Protein AF-A0A9D4ADW4-F1 (afdb_monomer)

Structure (mmCIF, N/CA/C/O backbone):
data_AF-A0A9D4ADW4-F1
#
_entry.id   AF-A0A9D4ADW4-F1
#
loop_
_atom_site.group_PDB
_atom_site.id
_atom_site.type_symbol
_atom_site.label_atom_id
_atom_site.label_alt_id
_atom_site.label_comp_id
_atom_site.label_asym_id
_atom_site.label_entity_id
_atom_site.label_seq_id
_atom_site.pdbx_PDB_ins_code
_atom_site.Cartn_x
_atom_site.Cartn_y
_atom_site.Cartn_z
_atom_site.occupancy
_atom_site.B_iso_or_equiv
_atom_site.auth_seq_id
_atom_site.auth_comp_id
_atom_site.auth_asym_id
_atom_site.auth_atom_id
_atom_site.pdbx_PDB_model_num
ATOM 1 N N . TYR A 1 1 ? -3.829 -10.170 3.668 1.00 44.50 1 TYR A N 1
ATOM 2 C CA . TYR A 1 1 ? -3.559 -10.087 5.113 1.00 44.50 1 TYR A CA 1
ATOM 3 C C . TYR A 1 1 ? -4.908 -9.815 5.755 1.00 44.50 1 TYR A C 1
ATOM 5 O O . TYR A 1 1 ? -5.305 -8.664 5.842 1.00 44.50 1 TYR A O 1
ATOM 13 N N . GLU A 1 2 ? -5.692 -10.859 6.031 1.00 49.50 2 GLU A N 1
ATOM 14 C CA . GLU A 1 2 ? -7.002 -10.663 6.660 1.00 49.50 2 GLU A CA 1
ATOM 15 C C . GLU A 1 2 ? -6.774 -10.362 8.135 1.00 49.50 2 GLU A C 1
ATOM 17 O O . GLU A 1 2 ? -6.250 -11.192 8.882 1.00 49.50 2 GLU A O 1
ATOM 22 N N . ILE A 1 3 ? -7.132 -9.154 8.560 1.00 55.28 3 ILE A N 1
ATOM 23 C CA . ILE A 1 3 ? -7.329 -8.909 9.980 1.00 55.28 3 ILE A CA 1
ATOM 24 C C . ILE A 1 3 ? -8.571 -9.722 10.341 1.00 55.28 3 ILE A C 1
ATOM 26 O O . ILE A 1 3 ? -9.679 -9.377 9.943 1.00 55.28 3 ILE A O 1
ATOM 30 N N . MET A 1 4 ? -8.378 -10.855 11.024 1.00 61.44 4 MET A N 1
ATOM 31 C CA . MET A 1 4 ? -9.494 -11.677 11.490 1.00 61.44 4 MET A CA 1
ATOM 32 C C . MET A 1 4 ? -10.455 -10.790 12.285 1.00 61.44 4 MET A C 1
ATOM 34 O O . MET A 1 4 ? -10.013 -10.106 13.208 1.00 61.44 4 MET A O 1
ATOM 38 N N . LYS A 1 5 ? -11.749 -10.813 11.934 1.00 62.56 5 LYS A N 1
ATOM 39 C CA . LYS A 1 5 ? -12.785 -9.920 12.488 1.00 62.56 5 LYS A CA 1
ATOM 40 C C . LYS A 1 5 ? -12.739 -9.779 14.015 1.00 62.56 5 LYS A C 1
ATOM 42 O O . LYS A 1 5 ? -12.948 -8.683 14.517 1.00 62.56 5 LYS A O 1
ATOM 47 N N . GLY A 1 6 ? -12.397 -10.849 14.741 1.00 70.38 6 GLY A N 1
ATOM 48 C CA . GLY A 1 6 ? -12.228 -10.812 16.201 1.00 70.38 6 GLY A CA 1
ATOM 49 C C . GLY A 1 6 ? -11.184 -9.792 16.670 1.00 70.38 6 GLY A C 1
ATOM 50 O O . GLY A 1 6 ? -11.488 -8.943 17.495 1.00 70.38 6 GLY A O 1
ATOM 51 N N . ARG A 1 7 ? -10.000 -9.767 16.043 1.00 79.12 7 ARG A N 1
ATOM 52 C CA . ARG A 1 7 ? -8.904 -8.857 16.422 1.00 79.12 7 ARG A CA 1
ATOM 53 C C . ARG A 1 7 ? -9.267 -7.382 16.231 1.00 79.12 7 ARG A C 1
ATOM 55 O O . ARG A 1 7 ? -8.755 -6.525 16.942 1.00 79.12 7 ARG A O 1
ATOM 62 N N . PHE A 1 8 ? -10.111 -7.080 15.245 1.00 77.50 8 PHE A N 1
ATOM 63 C CA . PHE A 1 8 ? -10.564 -5.715 14.990 1.00 77.50 8 PHE A CA 1
ATOM 64 C C . PHE A 1 8 ? -11.455 -5.201 16.131 1.00 77.50 8 PHE A C 1
ATOM 66 O O . PHE A 1 8 ? -11.245 -4.089 16.612 1.00 77.50 8 PHE A O 1
ATOM 73 N N . HIS A 1 9 ? -12.396 -6.024 16.603 1.00 81.88 9 HIS A N 1
ATOM 74 C CA . HIS A 1 9 ? -13.254 -5.664 17.732 1.00 81.88 9 HIS A CA 1
ATOM 75 C C . HIS A 1 9 ? -12.455 -5.512 19.034 1.00 81.88 9 HIS A C 1
ATOM 77 O O . HIS A 1 9 ? -12.645 -4.515 19.727 1.00 81.88 9 HIS A O 1
ATOM 83 N N . ASP A 1 10 ? -11.494 -6.405 19.295 1.00 87.19 10 ASP A N 1
ATOM 84 C CA . ASP A 1 10 ? -10.611 -6.306 20.468 1.00 87.19 10 ASP A CA 1
ATOM 85 C C . ASP A 1 10 ? -9.834 -4.973 20.486 1.00 87.19 10 ASP A C 1
ATOM 87 O O . ASP A 1 10 ? -9.705 -4.311 21.515 1.00 87.19 10 ASP A O 1
ATOM 91 N N . MET A 1 11 ? -9.330 -4.531 19.326 1.00 84.75 11 MET A N 1
ATOM 92 C CA . MET A 1 11 ? -8.620 -3.252 19.207 1.00 84.75 11 MET A CA 1
ATOM 93 C C . MET A 1 11 ? -9.533 -2.041 19.412 1.00 84.75 11 MET A C 1
ATOM 95 O O . MET A 1 11 ? -9.094 -1.041 19.983 1.00 84.75 11 MET A O 1
ATOM 99 N N . LEU A 1 12 ? -10.786 -2.114 18.957 1.00 84.75 12 LEU A N 1
ATOM 100 C CA . LEU A 1 12 ? -11.754 -1.043 19.168 1.00 84.75 12 LEU A CA 1
ATOM 101 C C . LEU A 1 12 ? -12.131 -0.908 20.649 1.00 84.75 12 LEU A C 1
ATOM 103 O O . LEU A 1 12 ? -12.256 0.208 21.150 1.00 84.75 12 LEU A O 1
ATOM 107 N N . GLU A 1 13 ? -12.242 -2.023 21.366 1.00 88.56 13 GLU A N 1
ATOM 108 C CA . GLU A 1 13 ? -12.476 -2.013 22.811 1.00 88.56 13 GLU A CA 1
ATOM 109 C C . GLU A 1 13 ? -11.298 -1.376 23.569 1.00 88.56 13 GLU A C 1
ATOM 111 O O . GLU A 1 13 ? -11.494 -0.488 24.403 1.00 88.56 13 GLU A O 1
ATOM 116 N N . ILE A 1 14 ? -10.058 -1.728 23.201 1.00 91.88 14 ILE A N 1
ATOM 117 C CA . ILE A 1 14 ? -8.847 -1.097 23.752 1.00 91.88 14 ILE A CA 1
ATOM 118 C C . ILE A 1 14 ? -8.843 0.414 23.469 1.00 91.88 14 ILE A C 1
ATOM 120 O O . ILE A 1 14 ? -8.562 1.213 24.367 1.00 91.88 14 ILE A O 1
ATOM 124 N N . LEU A 1 15 ? -9.199 0.832 22.251 1.00 87.88 15 LEU A N 1
ATOM 125 C CA . LEU A 1 15 ? -9.313 2.251 21.915 1.00 87.88 15 LEU A CA 1
ATOM 126 C C . LEU A 1 15 ? -10.369 2.952 22.779 1.00 87.88 15 LEU A C 1
ATOM 128 O O . LEU A 1 15 ? -10.095 4.038 23.281 1.00 87.88 15 LEU A O 1
ATOM 132 N N . GLY A 1 16 ? -11.526 2.325 23.006 1.00 91.38 16 GLY A N 1
ATOM 133 C CA . GLY A 1 16 ? -12.585 2.851 23.871 1.00 91.38 16 GLY A CA 1
ATOM 134 C C . GLY A 1 16 ? -12.124 3.096 25.304 1.00 91.38 16 GLY A C 1
ATOM 135 O O . GLY A 1 16 ? -12.449 4.132 25.876 1.00 91.38 16 GLY A O 1
ATOM 136 N N . SER A 1 17 ? -11.283 2.211 25.847 1.00 91.88 17 SER A N 1
ATOM 137 C CA . SER A 1 17 ? -10.699 2.398 27.184 1.00 91.88 17 SER A CA 1
ATOM 138 C C . SER A 1 17 ? -9.691 3.554 27.280 1.00 91.88 17 SER A C 1
ATOM 140 O O . SER A 1 17 ? -9.450 4.065 28.371 1.00 91.88 17 SER A O 1
ATOM 142 N N . THR A 1 18 ? -9.112 3.989 26.154 1.00 93.25 18 THR A N 1
ATOM 143 C CA . THR A 1 18 ? -8.097 5.060 26.116 1.00 93.25 18 THR A CA 1
ATOM 144 C C . THR A 1 18 ? -8.679 6.401 25.652 1.00 93.25 18 THR A C 1
ATOM 146 O O . THR A 1 18 ? -8.257 7.460 26.111 1.00 93.25 18 THR A O 1
ATOM 149 N N . ASN A 1 19 ? -9.632 6.372 24.721 1.00 92.19 19 ASN A N 1
ATOM 150 C CA . ASN 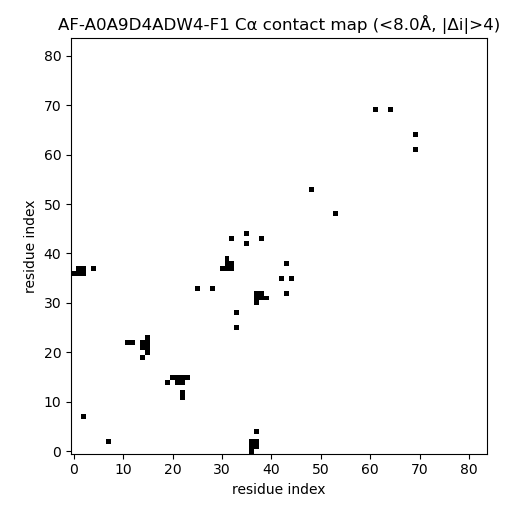A 1 19 ? -10.269 7.540 24.127 1.00 92.19 19 ASN A CA 1
ATOM 151 C C . ASN A 1 19 ? -11.711 7.207 23.723 1.00 92.19 19 ASN A C 1
ATOM 153 O O . ASN A 1 19 ? -11.993 6.824 22.584 1.00 92.19 19 ASN A O 1
ATOM 157 N N . GLU A 1 20 ? -12.625 7.406 24.666 1.00 91.38 20 GLU A N 1
ATOM 158 C CA . GLU A 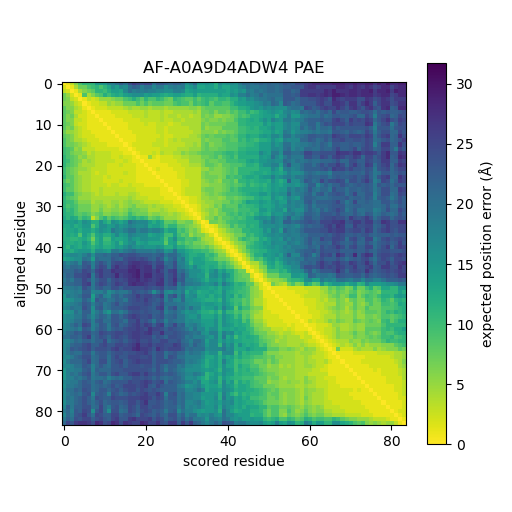1 20 ? -14.048 7.118 24.493 1.00 91.38 20 GLU A CA 1
ATOM 159 C C . GLU A 1 20 ? -14.674 7.914 23.337 1.00 91.38 20 GLU A C 1
ATOM 161 O O . GLU A 1 20 ? -15.401 7.355 22.518 1.00 91.38 20 GLU A O 1
ATOM 166 N N . VAL A 1 21 ? -14.338 9.202 23.209 1.00 91.88 21 VAL A N 1
ATOM 167 C CA . VAL A 1 21 ? -14.882 10.076 22.155 1.00 91.88 21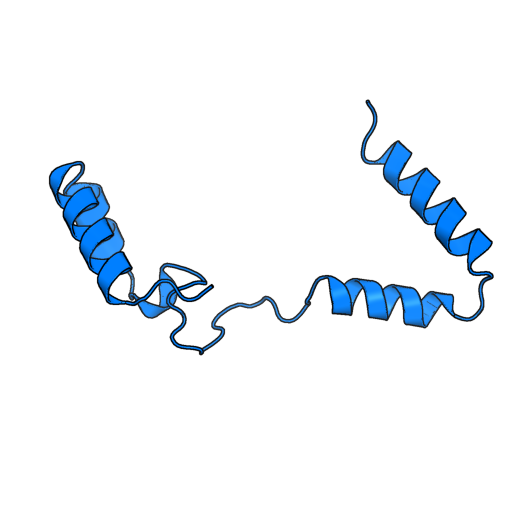 VAL A CA 1
ATOM 168 C C . VAL A 1 21 ? -14.430 9.609 20.772 1.00 91.88 21 VAL A C 1
ATOM 170 O O . VAL A 1 21 ? -15.230 9.548 19.840 1.00 91.88 21 VAL A O 1
ATOM 173 N N . GLY A 1 22 ? -13.154 9.240 20.638 1.00 87.25 22 GLY A N 1
ATOM 174 C CA . GLY A 1 22 ? -12.610 8.686 19.399 1.00 87.25 22 GLY A CA 1
ATOM 175 C C . GLY A 1 22 ? -13.244 7.343 19.039 1.00 87.25 22 GLY A C 1
ATOM 176 O O . GLY A 1 22 ? -13.616 7.131 17.887 1.00 87.25 22 GLY A O 1
ATOM 177 N N . ALA A 1 23 ? -13.428 6.459 20.021 1.00 88.06 23 ALA A N 1
ATOM 178 C CA . ALA A 1 23 ? -14.073 5.169 19.806 1.00 88.06 23 ALA A CA 1
ATOM 179 C C . ALA A 1 23 ? -15.550 5.312 19.411 1.00 88.06 23 ALA A C 1
ATOM 181 O O . ALA A 1 23 ? -15.999 4.619 18.498 1.00 88.06 23 ALA A O 1
ATOM 182 N N . GLN A 1 24 ? -16.294 6.237 20.025 1.00 88.62 24 GLN A N 1
ATOM 183 C CA . GLN A 1 24 ? -17.675 6.543 19.637 1.00 88.62 24 GLN A CA 1
ATOM 184 C C . GLN A 1 24 ? -17.753 7.147 18.234 1.00 88.62 24 GLN A C 1
ATOM 186 O O . GLN A 1 24 ? -18.576 6.714 17.431 1.00 88.62 24 GLN A O 1
ATOM 191 N N . TYR A 1 25 ? -16.883 8.114 17.915 1.00 88.50 25 TYR A N 1
ATOM 192 C CA . TYR A 1 25 ? -16.818 8.708 16.580 1.00 88.50 25 TYR A CA 1
ATOM 193 C C . TYR A 1 25 ? -16.614 7.640 15.509 1.00 88.50 25 TYR A C 1
ATOM 195 O O . TYR A 1 25 ? -17.357 7.596 14.531 1.00 88.50 25 TYR A O 1
ATOM 203 N N . LEU A 1 26 ? -15.641 6.753 15.717 1.00 84.50 26 LEU A N 1
ATOM 204 C CA . LEU A 1 26 ? -15.376 5.692 14.764 1.00 84.50 26 LEU A CA 1
ATOM 205 C C . LEU A 1 26 ? -16.543 4.696 14.717 1.00 84.50 26 LEU A C 1
ATOM 207 O O . LEU A 1 26 ? -16.968 4.337 13.627 1.00 84.50 26 LEU A O 1
ATOM 211 N N . SER A 1 27 ? -17.126 4.303 15.857 1.00 84.94 27 SER A N 1
ATOM 212 C CA . SER A 1 27 ? -18.272 3.368 15.916 1.00 84.94 27 SER A CA 1
ATOM 213 C C . SER A 1 27 ? -19.500 3.843 15.130 1.00 84.94 27 SER A C 1
ATOM 215 O O . SER A 1 27 ? -20.341 3.025 14.765 1.00 84.94 27 SER A O 1
ATOM 217 N N . ASN A 1 28 ? -19.595 5.144 14.838 1.00 87.81 28 ASN A N 1
ATOM 218 C CA . ASN A 1 28 ? -20.645 5.714 13.993 1.00 87.81 28 ASN A CA 1
ATOM 219 C C . ASN A 1 28 ? -20.392 5.536 12.486 1.00 87.81 28 ASN A C 1
ATOM 221 O O . ASN A 1 28 ? -21.318 5.688 11.691 1.00 87.81 28 ASN A O 1
ATOM 225 N N . ILE A 1 29 ? -19.158 5.240 12.073 1.00 83.38 29 ILE A N 1
ATOM 226 C CA . ILE A 1 29 ? -18.826 4.923 10.683 1.00 83.38 29 ILE A CA 1
ATOM 227 C C . ILE A 1 29 ? -19.175 3.441 10.445 1.00 83.38 29 ILE A C 1
ATOM 229 O O . ILE A 1 29 ? -18.789 2.597 11.259 1.00 83.38 29 ILE A O 1
ATOM 233 N N . PRO A 1 30 ? -19.871 3.081 9.350 1.00 79.75 30 PRO A N 1
ATOM 234 C CA . PRO A 1 30 ? -20.151 1.684 9.021 1.00 79.75 30 PRO A CA 1
ATOM 235 C C . PRO A 1 30 ? -18.859 0.860 8.925 1.00 79.75 30 PRO A C 1
ATOM 237 O O . PRO A 1 30 ? -17.904 1.278 8.271 1.00 79.75 30 PRO A O 1
ATOM 240 N N . PHE A 1 31 ? -18.794 -0.300 9.587 1.00 74.00 31 PHE A N 1
ATOM 241 C CA . PHE A 1 31 ? -17.554 -1.086 9.690 1.00 74.00 31 PHE A CA 1
ATOM 242 C C . PHE A 1 31 ? -16.987 -1.533 8.333 1.00 74.00 31 PHE A C 1
ATOM 244 O O . PHE A 1 31 ? -15.771 -1.632 8.183 1.00 74.00 31 PHE A O 1
ATOM 251 N N . ASP A 1 32 ? -17.845 -1.733 7.334 1.00 68.88 32 ASP A N 1
ATOM 252 C CA . ASP A 1 32 ? -17.494 -1.982 5.929 1.00 68.88 32 ASP A CA 1
ATOM 253 C C . ASP A 1 32 ? -16.687 -0.840 5.278 1.00 68.88 32 ASP A C 1
ATOM 255 O O . ASP A 1 32 ? -16.054 -1.043 4.244 1.00 68.88 32 ASP A O 1
ATOM 259 N N . GLN A 1 33 ? -16.665 0.343 5.898 1.00 67.12 33 GLN A N 1
ATOM 260 C CA . GLN A 1 33 ? -15.997 1.551 5.405 1.00 67.12 33 GLN A CA 1
ATOM 261 C C . GLN A 1 33 ? -14.760 1.950 6.225 1.00 67.12 33 GLN A C 1
ATOM 263 O O . GLN A 1 33 ? -14.067 2.897 5.859 1.00 67.12 33 GLN A O 1
ATOM 268 N N . TRP A 1 34 ? -14.458 1.260 7.330 1.00 69.19 34 TRP A N 1
ATOM 269 C CA . TRP A 1 34 ? -13.392 1.677 8.253 1.00 69.19 34 TRP A CA 1
ATOM 270 C C . TRP A 1 34 ? -11.981 1.447 7.735 1.00 69.19 34 TRP A C 1
ATOM 272 O O . TRP A 1 34 ? -11.111 2.302 7.879 1.00 69.19 34 TRP A O 1
ATOM 282 N N . THR A 1 35 ? -11.705 0.249 7.226 1.00 58.81 35 THR A N 1
ATOM 283 C CA . THR A 1 35 ? -10.349 -0.128 6.830 1.00 58.81 35 THR A CA 1
ATOM 284 C C . THR A 1 35 ? -10.386 -1.049 5.628 1.00 58.81 35 THR A C 1
ATOM 286 O O . THR A 1 35 ? -11.225 -1.938 5.527 1.00 58.81 35 THR A O 1
ATOM 289 N N . GLN A 1 36 ? -9.390 -0.8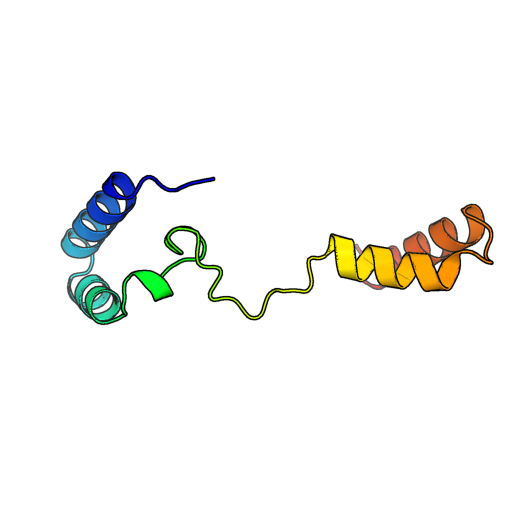95 4.757 1.00 58.72 36 GLN A N 1
ATOM 290 C CA . GLN A 1 36 ? -9.142 -1.747 3.591 1.00 58.72 36 GLN A CA 1
ATOM 291 C C . GLN A 1 36 ? -8.991 -3.247 3.948 1.00 58.72 36 GLN A C 1
ATOM 293 O O . GLN A 1 36 ? -9.012 -4.101 3.070 1.00 58.7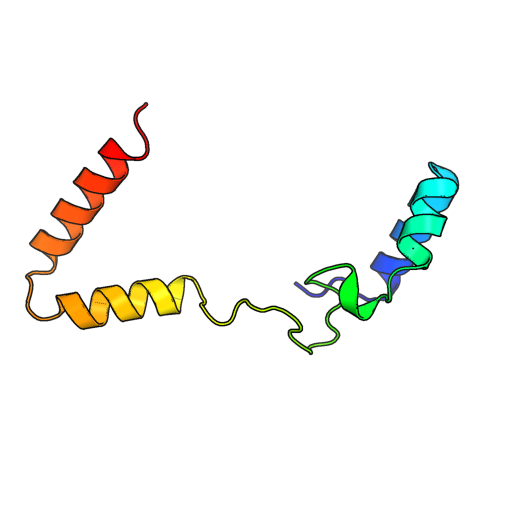2 36 GLN A O 1
ATOM 298 N N . SER A 1 37 ? -8.825 -3.568 5.237 1.00 53.41 37 SER A N 1
ATOM 299 C CA . SER A 1 37 ? -8.738 -4.917 5.809 1.00 53.41 37 SER A CA 1
ATOM 300 C C . SER A 1 37 ? -10.059 -5.488 6.339 1.00 53.41 37 SER A C 1
ATOM 302 O O . SER A 1 37 ? -10.087 -6.664 6.693 1.00 53.41 37 SER A O 1
ATOM 304 N N . TYR A 1 38 ? -11.121 -4.680 6.425 1.00 58.06 38 TYR A N 1
ATOM 305 C CA . TYR A 1 38 ? -12.464 -5.082 6.867 1.00 58.06 38 TYR A CA 1
ATOM 306 C C . TYR A 1 38 ? -13.481 -4.979 5.718 1.00 58.06 38 TYR A C 1
ATOM 308 O O . TYR A 1 38 ? -14.671 -4.783 5.925 1.00 58.06 38 TYR A O 1
ATOM 316 N N . ASP A 1 39 ? -13.017 -5.122 4.479 1.00 60.06 39 ASP A N 1
ATOM 317 C CA . ASP A 1 39 ? -13.874 -5.012 3.298 1.00 60.06 39 ASP A CA 1
ATOM 318 C C . ASP A 1 39 ? -14.766 -6.256 3.101 1.00 60.06 39 ASP A C 1
ATOM 320 O O . ASP A 1 39 ? -15.618 -6.289 2.222 1.00 60.06 39 ASP A O 1
ATOM 324 N N . GLY A 1 40 ? -14.592 -7.309 3.912 1.00 60.84 40 GLY A N 1
ATOM 325 C CA . GLY A 1 40 ? -15.347 -8.559 3.782 1.00 60.84 40 GLY A CA 1
ATOM 326 C C . GLY A 1 40 ? -15.193 -9.224 2.406 1.00 60.84 40 GLY A C 1
ATOM 327 O O . GLY A 1 40 ? -16.062 -9.999 2.013 1.00 60.84 40 GLY A O 1
ATOM 328 N N . GLY A 1 41 ? -14.128 -8.900 1.663 1.00 58.41 41 GLY A N 1
ATOM 329 C CA . GLY A 1 41 ? -13.912 -9.283 0.267 1.00 58.41 41 GLY A CA 1
ATOM 330 C C . GLY A 1 41 ? -14.585 -8.364 -0.764 1.00 58.41 41 GLY A C 1
ATOM 331 O O . GLY A 1 41 ? -14.381 -8.542 -1.967 1.00 58.41 41 GLY A O 1
ATOM 332 N N . LEU A 1 42 ? -15.376 -7.382 -0.328 1.00 58.38 42 LEU A N 1
ATOM 333 C CA . LEU A 1 42 ? -16.021 -6.374 -1.163 1.00 58.38 42 LEU A CA 1
ATOM 334 C C . LEU A 1 42 ? -15.133 -5.140 -1.232 1.00 58.38 42 LEU A C 1
ATOM 336 O O . LEU A 1 42 ? -15.191 -4.259 -0.383 1.00 58.38 42 LEU A O 1
ATOM 340 N N . ARG A 1 43 ? -14.334 -5.071 -2.297 1.00 58.78 43 ARG A N 1
ATOM 341 C CA . ARG A 1 43 ? -13.435 -3.954 -2.599 1.00 58.78 43 ARG A CA 1
ATOM 342 C C . ARG A 1 43 ? -14.215 -2.660 -2.865 1.00 58.78 43 ARG A C 1
ATOM 344 O O . ARG A 1 43 ? -14.335 -2.226 -4.009 1.00 58.78 43 ARG A O 1
ATOM 351 N N . TYR A 1 44 ? -14.712 -2.011 -1.818 1.00 55.28 44 TYR A N 1
ATOM 352 C CA . TYR A 1 44 ? -15.179 -0.628 -1.858 1.00 55.28 44 TYR A CA 1
ATOM 353 C C . TYR A 1 44 ? -13.966 0.297 -1.846 1.00 55.28 44 TYR A C 1
ATOM 355 O O . TYR A 1 44 ? -13.633 0.961 -0.873 1.00 55.28 44 TYR A O 1
ATOM 363 N N . GLY A 1 45 ? -13.250 0.298 -2.960 1.00 52.06 45 GLY A N 1
ATOM 364 C CA . GLY A 1 45 ? -12.158 1.212 -3.197 1.00 52.06 45 GLY A CA 1
ATOM 365 C C . GLY A 1 45 ? -12.140 1.546 -4.668 1.00 52.06 45 GLY A C 1
ATOM 366 O O . GLY A 1 45 ? -11.967 0.661 -5.503 1.00 52.06 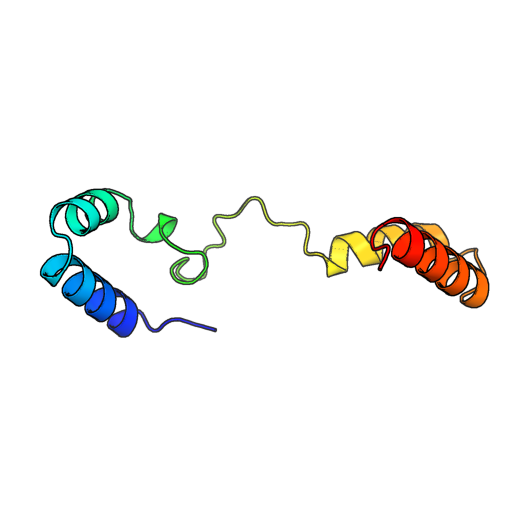45 GLY A O 1
ATOM 367 N N . HIS A 1 46 ? -12.247 2.835 -4.972 1.00 50.97 46 HIS A N 1
ATOM 368 C CA . HIS A 1 46 ? -11.762 3.449 -6.205 1.00 50.97 46 HIS A CA 1
ATOM 369 C C . HIS A 1 46 ? -10.228 3.262 -6.333 1.00 50.97 46 HIS A C 1
ATOM 371 O O . HIS A 1 46 ? -9.465 4.216 -6.422 1.00 50.97 46 HIS A O 1
ATOM 377 N N . MET A 1 47 ? -9.767 2.011 -6.295 1.00 53.19 47 MET A N 1
ATOM 378 C CA . MET A 1 47 ? -8.394 1.537 -6.453 1.00 53.19 47 MET A CA 1
ATOM 379 C C . MET A 1 47 ? -8.386 0.302 -7.369 1.00 53.19 47 MET A C 1
ATOM 381 O O . MET A 1 47 ? -7.758 -0.716 -7.094 1.00 53.19 47 MET A O 1
ATOM 385 N N . THR A 1 48 ? -9.079 0.391 -8.504 1.00 46.94 48 THR A N 1
ATOM 386 C CA . THR A 1 48 ? -8.826 -0.450 -9.687 1.00 46.94 48 THR A CA 1
ATOM 387 C C . THR A 1 48 ? -7.869 0.267 -10.636 1.00 46.94 48 THR A C 1
ATOM 389 O O . THR A 1 48 ? -8.179 0.538 -11.790 1.00 46.94 48 THR A O 1
ATOM 392 N N . SER 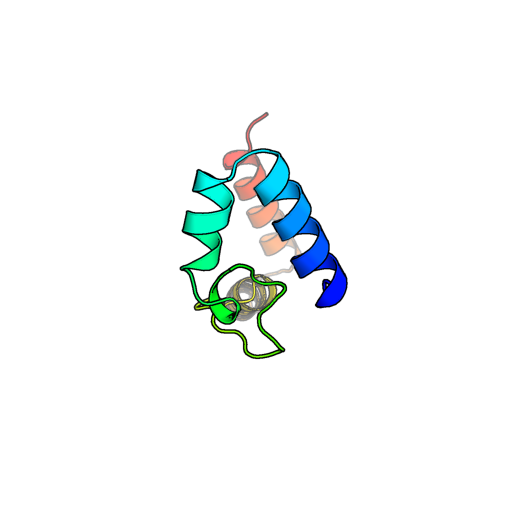A 1 49 ? -6.705 0.631 -10.116 1.00 55.44 49 SER A N 1
ATOM 393 C CA . SER A 1 49 ? -5.499 0.754 -10.926 1.00 55.44 49 SER A CA 1
ATOM 394 C C . SER A 1 49 ? -4.388 0.223 -10.049 1.00 55.44 49 SER A C 1
ATOM 396 O O . SER A 1 49 ? -3.712 0.956 -9.328 1.00 55.44 49 SER A O 1
ATOM 398 N N . ASN A 1 50 ? -4.308 -1.107 -10.001 1.00 71.88 50 ASN A N 1
ATOM 399 C CA . ASN A 1 50 ? -3.196 -1.788 -9.367 1.00 71.88 50 ASN A CA 1
ATOM 400 C C . ASN A 1 50 ? -1.912 -1.154 -9.923 1.00 71.88 50 ASN A C 1
ATOM 402 O O . ASN A 1 50 ? -1.796 -0.969 -11.135 1.00 71.88 50 ASN A O 1
ATOM 406 N N . LEU A 1 51 ? -0.948 -0.796 -9.075 1.00 74.25 51 LEU A N 1
ATOM 407 C CA . LEU A 1 51 ? 0.310 -0.206 -9.542 1.00 74.25 51 LEU A CA 1
ATOM 408 C C . LEU A 1 51 ? 0.953 -1.079 -10.636 1.00 74.25 51 LEU A C 1
ATOM 410 O O . LEU A 1 51 ? 1.480 -0.559 -11.615 1.00 74.25 51 LEU A O 1
ATOM 414 N N . ALA A 1 52 ? 0.807 -2.404 -10.535 1.00 72.00 52 ALA A N 1
ATOM 415 C CA . ALA A 1 52 ? 1.235 -3.335 -11.572 1.00 72.00 52 ALA A CA 1
ATOM 416 C C . ALA A 1 52 ? 0.468 -3.179 -12.904 1.00 72.00 52 ALA A C 1
ATOM 418 O O . ALA A 1 52 ? 1.055 -3.368 -13.964 1.00 72.00 52 ALA A O 1
ATOM 419 N N . GLU A 1 53 ? -0.817 -2.817 -12.890 1.00 73.38 53 GLU A N 1
ATOM 420 C CA . GLU A 1 53 ? -1.608 -2.519 -14.097 1.00 73.38 53 GLU A CA 1
ATOM 421 C C . GLU A 1 53 ? -1.224 -1.177 -14.726 1.00 73.38 53 GLU A C 1
ATOM 423 O O . GLU A 1 53 ? -1.115 -1.091 -15.953 1.00 73.38 53 GLU A O 1
ATOM 428 N N . CYS A 1 54 ? -0.962 -0.155 -13.905 1.00 78.81 54 CYS A N 1
ATOM 429 C CA . CYS A 1 54 ? -0.426 1.127 -14.363 1.00 78.81 54 CYS A CA 1
ATOM 430 C C . CYS A 1 54 ? 0.931 0.919 -15.055 1.00 78.81 54 CYS A C 1
ATOM 432 O O . CYS A 1 54 ? 1.113 1.289 -16.217 1.00 78.81 54 CYS A O 1
ATOM 434 N N . ILE A 1 55 ? 1.842 0.200 -14.394 1.00 77.56 55 ILE A N 1
ATOM 435 C CA . ILE A 1 55 ? 3.164 -0.144 -14.930 1.00 77.56 55 ILE A CA 1
ATOM 436 C C . ILE A 1 55 ? 3.047 -1.019 -16.187 1.00 77.56 55 ILE A C 1
ATOM 438 O O . ILE A 1 55 ? 3.724 -0.759 -17.179 1.00 77.56 55 ILE A O 1
ATOM 442 N N . ASN A 1 56 ? 2.149 -2.009 -16.216 1.00 81.38 56 ASN A N 1
ATOM 443 C CA . ASN A 1 56 ? 1.922 -2.821 -17.416 1.00 81.38 56 ASN A CA 1
ATOM 444 C C . ASN A 1 56 ? 1.372 -2.004 -18.589 1.00 81.38 56 ASN A C 1
ATOM 446 O O . ASN A 1 56 ? 1.677 -2.317 -19.739 1.00 81.38 56 ASN A O 1
ATOM 450 N N . SER A 1 57 ? 0.561 -0.981 -18.330 1.00 81.88 57 SER A N 1
ATOM 451 C CA . SER A 1 57 ? 0.039 -0.094 -19.374 1.00 81.88 57 SER A CA 1
ATOM 452 C C . SER A 1 57 ? 1.144 0.789 -19.952 1.00 81.88 57 SER A C 1
ATOM 454 O O . SER A 1 57 ? 1.246 0.907 -21.174 1.00 81.88 57 SER A O 1
ATOM 456 N N . ILE A 1 58 ? 2.043 1.294 -19.101 1.00 81.56 58 ILE A N 1
ATOM 457 C CA . ILE A 1 58 ? 3.268 1.985 -19.525 1.00 81.56 58 ILE A CA 1
ATOM 458 C C . ILE A 1 58 ? 4.141 1.039 -20.367 1.00 81.56 58 ILE A C 1
ATOM 460 O O . ILE A 1 58 ? 4.516 1.378 -21.488 1.00 81.56 58 ILE A O 1
ATOM 464 N N . PHE A 1 59 ? 4.380 -0.192 -19.901 1.00 80.56 59 PHE A N 1
ATOM 465 C CA . PHE A 1 59 ? 5.183 -1.174 -20.637 1.00 80.56 59 PHE A CA 1
ATOM 466 C C . PHE A 1 59 ? 4.550 -1.656 -21.940 1.00 80.56 59 PHE A C 1
ATOM 468 O O . PHE A 1 59 ? 5.270 -1.997 -22.875 1.00 80.56 59 PHE A O 1
ATOM 475 N N . LYS A 1 60 ? 3.218 -1.669 -22.057 1.00 85.06 60 LYS A N 1
ATOM 476 C CA . LYS A 1 60 ? 2.540 -1.927 -23.336 1.00 85.06 60 LYS A CA 1
ATOM 477 C C . LYS A 1 60 ? 2.865 -0.847 -24.371 1.00 85.06 60 LYS A C 1
ATOM 479 O O . LYS A 1 60 ? 3.078 -1.195 -25.529 1.00 85.06 60 LYS A O 1
ATOM 484 N N . GLY A 1 61 ? 2.956 0.419 -23.958 1.00 80.88 61 GLY A N 1
ATOM 485 C CA . GLY A 1 61 ? 3.355 1.530 -24.827 1.00 80.88 61 GLY A CA 1
ATOM 486 C C . GLY A 1 61 ? 4.832 1.495 -25.229 1.00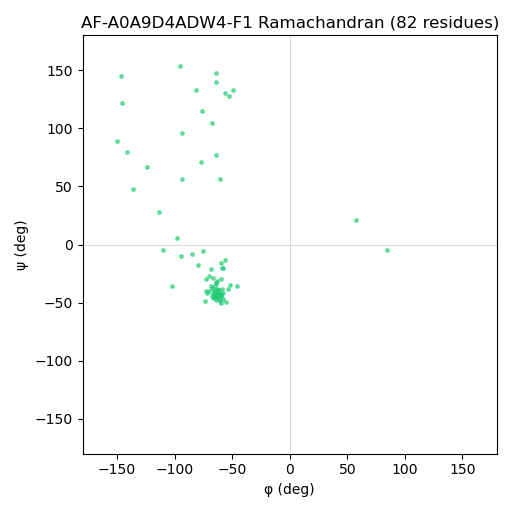 80.88 61 GLY A C 1
ATOM 487 O O . GLY A 1 61 ? 5.181 1.954 -26.314 1.00 80.88 61 GLY A O 1
ATOM 488 N N . THR A 1 62 ? 5.698 0.893 -24.406 1.00 83.19 62 THR A N 1
ATOM 489 C CA . THR A 1 62 ? 7.150 0.900 -24.633 1.00 83.19 62 THR A CA 1
ATOM 490 C C . THR A 1 62 ? 7.720 -0.354 -25.303 1.00 83.19 62 THR A C 1
ATOM 492 O O . THR A 1 62 ? 8.930 -0.441 -25.490 1.00 83.19 62 THR A O 1
ATOM 495 N N . ARG A 1 63 ? 6.883 -1.305 -25.746 1.00 79.06 63 ARG A N 1
ATOM 496 C CA . ARG A 1 63 ? 7.331 -2.574 -26.370 1.00 79.06 63 ARG A CA 1
ATOM 497 C C . ARG A 1 63 ? 8.190 -2.418 -27.630 1.00 79.06 63 ARG A C 1
ATOM 499 O O . ARG A 1 63 ? 8.885 -3.357 -27.998 1.00 79.06 63 ARG A O 1
ATOM 506 N N . HIS A 1 64 ? 8.128 -1.266 -28.293 1.00 86.75 64 HIS A N 1
ATOM 507 C CA . HIS A 1 64 ? 8.926 -0.963 -29.485 1.00 86.75 64 HIS A CA 1
ATOM 508 C C . HIS A 1 64 ? 10.328 -0.429 -29.151 1.00 86.75 64 HIS A C 1
ATOM 510 O O . HIS A 1 64 ? 11.151 -0.274 -30.050 1.00 86.75 64 HIS A O 1
ATOM 516 N N . PHE A 1 65 ? 10.609 -0.143 -27.877 1.00 83.81 65 PHE A N 1
ATOM 517 C CA . PHE A 1 65 ? 11.916 0.317 -27.423 1.00 83.81 65 PHE A CA 1
ATOM 518 C C . PHE A 1 65 ? 12.765 -0.847 -26.921 1.00 83.81 65 PHE A C 1
ATOM 520 O O . PHE A 1 65 ? 12.266 -1.863 -26.436 1.00 83.81 65 PHE A O 1
ATOM 527 N N . LEU A 1 66 ? 14.083 -0.676 -26.998 1.00 89.81 66 LEU A N 1
ATOM 528 C CA . LEU A 1 66 ? 15.015 -1.604 -26.377 1.00 89.81 66 LEU A CA 1
ATOM 529 C C . LEU A 1 66 ? 14.826 -1.576 -24.856 1.00 89.81 66 LEU A C 1
ATOM 531 O O . LEU A 1 66 ? 14.693 -0.508 -24.256 1.00 89.81 66 LEU A O 1
ATOM 535 N N . ILE A 1 67 ? 14.886 -2.749 -24.223 1.00 83.88 67 ILE A N 1
ATOM 536 C CA . ILE A 1 67 ? 14.803 -2.888 -22.758 1.00 83.88 67 ILE A CA 1
ATOM 537 C C . ILE A 1 67 ? 15.847 -1.990 -22.076 1.00 83.88 67 ILE A C 1
ATOM 539 O O . ILE A 1 67 ? 15.562 -1.348 -21.069 1.00 83.88 67 ILE A O 1
ATOM 543 N N . THR A 1 68 ? 17.038 -1.882 -22.669 1.00 89.31 68 THR A N 1
ATOM 544 C CA . THR A 1 68 ? 18.123 -1.020 -22.185 1.00 89.31 68 THR A CA 1
ATOM 545 C C . THR A 1 68 ? 17.747 0.460 -22.174 1.00 89.31 68 THR A C 1
ATOM 547 O O . THR A 1 68 ? 18.091 1.155 -21.222 1.00 89.31 68 THR A O 1
ATOM 550 N N . SER A 1 69 ? 17.012 0.941 -23.180 1.00 87.81 69 SER A N 1
ATOM 551 C CA . SER A 1 69 ? 16.517 2.320 -23.233 1.00 87.81 69 SER A CA 1
ATOM 552 C C . SER A 1 69 ? 15.494 2.580 -22.131 1.00 87.81 69 SER A C 1
ATOM 554 O O . SER A 1 69 ? 15.626 3.556 -21.403 1.00 87.81 69 SER A O 1
ATOM 556 N N . VAL A 1 70 ? 14.530 1.675 -21.937 1.00 86.75 70 VAL A N 1
ATOM 557 C CA . VAL A 1 70 ? 13.498 1.819 -20.892 1.00 86.75 70 VAL A CA 1
ATOM 558 C C . VAL A 1 70 ? 14.119 1.844 -19.494 1.00 86.75 70 VAL A C 1
ATOM 560 O O . VAL A 1 70 ? 13.770 2.696 -18.678 1.00 86.75 70 VAL A O 1
ATOM 563 N N . VAL A 1 71 ? 15.071 0.947 -19.216 1.00 88.62 71 VAL A N 1
ATOM 564 C CA . VAL A 1 71 ? 15.771 0.897 -17.921 1.00 88.62 71 VAL A CA 1
ATOM 565 C C . VAL A 1 71 ? 16.586 2.169 -17.683 1.00 88.62 71 VAL A C 1
ATOM 567 O O . VAL A 1 71 ? 16.551 2.717 -16.583 1.00 88.62 71 VAL A O 1
ATOM 570 N N . LYS A 1 72 ? 17.290 2.661 -18.710 1.00 91.31 72 LYS A N 1
ATOM 571 C CA . LYS A 1 72 ? 18.121 3.866 -18.620 1.00 91.31 72 LYS A CA 1
ATOM 572 C C . LYS A 1 72 ? 17.286 5.116 -18.331 1.00 91.31 72 LYS A C 1
ATOM 574 O O . LYS A 1 72 ? 17.611 5.843 -17.397 1.00 91.31 72 LYS A O 1
ATOM 579 N N . GLU A 1 73 ? 16.193 5.322 -19.064 1.00 89.56 73 GLU A N 1
ATOM 580 C CA . GLU A 1 73 ? 15.281 6.452 -18.830 1.00 89.56 73 GLU A CA 1
ATOM 581 C C . GLU A 1 73 ? 14.614 6.367 -17.449 1.00 89.56 73 GLU A C 1
ATOM 583 O O . GLU A 1 73 ? 14.568 7.354 -16.718 1.00 89.56 73 GLU A O 1
ATOM 588 N N . THR A 1 74 ? 14.175 5.171 -17.033 1.00 87.81 74 THR A N 1
ATOM 589 C CA . THR A 1 74 ? 13.584 4.967 -15.696 1.00 87.81 74 THR A CA 1
ATOM 590 C C . THR A 1 74 ? 14.573 5.331 -14.588 1.00 87.81 74 THR A C 1
ATOM 592 O O . THR A 1 74 ? 14.204 6.007 -13.631 1.00 87.81 74 THR A O 1
ATOM 595 N N . TYR A 1 75 ? 15.837 4.914 -14.715 1.00 90.62 75 TYR A N 1
ATOM 596 C CA . TYR A 1 75 ? 16.880 5.243 -13.744 1.00 90.62 75 TYR A CA 1
ATOM 597 C C . TYR A 1 75 ? 17.098 6.756 -13.632 1.00 90.62 75 TYR A C 1
ATOM 599 O O . TYR A 1 75 ? 17.123 7.281 -12.521 1.00 90.62 75 TYR A O 1
ATOM 607 N N . PHE A 1 76 ? 17.216 7.468 -14.758 1.00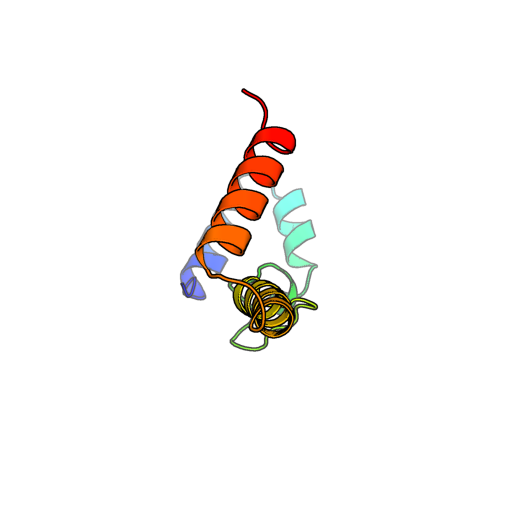 93.06 76 PHE A N 1
ATOM 608 C CA . PHE A 1 76 ? 17.426 8.917 -14.732 1.00 93.06 76 PHE A CA 1
ATOM 609 C C . PHE A 1 76 ? 16.257 9.668 -14.100 1.00 93.06 76 PHE A C 1
ATOM 611 O O . PHE A 1 76 ? 16.484 10.494 -13.219 1.00 93.06 76 PHE A O 1
ATOM 618 N N . HIS A 1 77 ? 15.020 9.331 -14.471 1.00 89.12 77 HIS A N 1
ATOM 619 C CA . HIS A 1 77 ? 13.841 9.955 -13.874 1.00 89.12 77 HIS A CA 1
ATOM 620 C C . HIS A 1 77 ? 13.725 9.685 -12.370 1.00 89.12 77 HIS A C 1
ATOM 622 O O . HIS A 1 77 ? 13.367 10.582 -11.613 1.00 89.12 77 HIS A O 1
ATOM 628 N N . LEU A 1 78 ? 14.054 8.475 -11.905 1.00 88.12 78 LEU A N 1
ATOM 629 C CA . LEU A 1 78 ? 14.040 8.173 -10.471 1.00 88.12 78 LEU A CA 1
ATOM 630 C C . LEU A 1 78 ? 15.100 8.967 -9.700 1.00 88.12 78 LEU A C 1
ATOM 632 O O . LEU A 1 78 ? 14.821 9.429 -8.599 1.00 88.12 78 LEU A O 1
ATOM 636 N N . VAL A 1 79 ? 16.293 9.148 -10.269 1.00 93.25 79 VAL A N 1
ATOM 637 C CA . VAL A 1 79 ? 17.354 9.959 -9.650 1.00 93.25 79 VAL A CA 1
ATOM 638 C C . VAL A 1 79 ? 16.951 11.434 -9.551 1.00 93.25 79 VAL A C 1
ATOM 640 O O . VAL A 1 79 ? 17.287 12.085 -8.566 1.00 93.25 79 VAL A O 1
ATOM 643 N N . GLU A 1 80 ? 16.220 11.956 -10.536 1.00 92.94 80 GLU A N 1
ATOM 644 C CA . GLU A 1 80 ? 15.702 13.330 -10.518 1.00 92.94 80 GLU A CA 1
ATOM 645 C C . GLU A 1 80 ? 14.561 13.516 -9.508 1.00 92.94 80 GLU A C 1
ATOM 647 O O . GLU A 1 80 ? 14.520 14.518 -8.799 1.00 92.94 80 GLU A O 1
ATOM 652 N N . LEU A 1 81 ? 13.644 12.548 -9.422 1.00 91.06 81 LEU A N 1
ATOM 653 C CA . LEU A 1 81 ? 12.502 12.600 -8.505 1.00 91.06 81 LEU A CA 1
ATOM 654 C C . LEU A 1 81 ? 12.899 12.379 -7.042 1.00 91.06 81 LEU A C 1
ATOM 656 O O . LEU A 1 81 ? 12.242 12.904 -6.144 1.00 91.06 81 LEU A O 1
ATOM 660 N N . PHE A 1 82 ? 13.959 11.606 -6.802 1.00 90.50 82 PHE A N 1
ATOM 661 C CA . PHE A 1 82 ? 14.452 11.270 -5.469 1.00 90.50 82 PHE A CA 1
ATOM 662 C C . PHE A 1 82 ? 15.926 11.673 -5.316 1.00 90.50 82 PHE A C 1
ATOM 664 O O . PHE A 1 82 ? 16.798 10.802 -5.198 1.00 90.50 82 PHE A O 1
ATOM 671 N N . PRO A 1 83 ? 16.226 12.986 -5.328 1.00 78.19 83 PRO A N 1
ATOM 672 C CA . PRO A 1 83 ? 17.568 13.467 -5.048 1.00 78.19 83 PRO A CA 1
ATOM 673 C C . PRO A 1 83 ? 17.948 13.121 -3.601 1.00 78.19 83 PRO A C 1
ATOM 675 O O . PRO A 1 83 ? 17.088 13.037 -2.722 1.00 78.19 83 PRO A O 1
ATOM 678 N N . LYS A 1 84 ? 19.241 12.872 -3.378 1.00 73.12 84 LYS A N 1
ATOM 679 C CA . LYS A 1 84 ? 19.790 12.544 -2.054 1.00 73.12 84 LYS A CA 1
ATOM 680 C C . LYS A 1 84 ? 19.695 13.705 -1.074 1.00 73.12 84 LYS A C 1
ATOM 682 O O . LYS A 1 84 ? 19.905 14.854 -1.521 1.00 73.12 84 LYS A O 1
#

Organism: NCBI:txid47602

Foldseek 3Di:
DAPPPVNVVVVLVVCCVVPVPVSVVLVPDPQCPNDPNSVVPPPPDPPVPDVVNVVVVVVVVCVVDDPVVVVVVVVVVVCVVDPD

Sequence (84 aa):
YEIMKGRFHDMLEILGSTNEVGAQYLSNIPFDQWTQSYDGGLRYGHMTSNLAECINSIFKGTRHFLITSVVKETYFHLVELFPK

Radius of gyration: 21.32 Å; Cα contacts (8 Å, |Δi|>4): 31; chains: 1; bounding box: 40×25×57 Å

pLDDT: mean 77.35, std 13.78, range [44.5, 93.25]

Solvent-accessible surface area (backbone atoms only — not comparable to full-atom values): 5193 Å² total; per-residue (Å²): 126,77,60,54,70,66,62,55,53,56,52,48,52,56,40,35,78,76,36,50,68,60,36,51,59,52,69,71,48,60,64,69,72,72,43,94,54,46,30,87,86,52,80,90,54,104,64,90,64,48,68,67,54,53,51,49,53,54,50,63,75,44,67,90,51,56,70,68,55,56,53,51,53,52,52,54,54,49,49,70,76,56,65,131

Mean predicted aligned error: 13.65 Å

Secondary structure (DSSP, 8-state):
----HHHHHHHHHHHHHH-HHHHHHHHTS-GGGT-TT-STT---SS----HHHHHHHHHHHTTTS-HHHHHHHHHHHHHHHS--